Protein AF-A0A9E3A2E1-F1 (afdb_monomer)

Secondary structure (DSSP, 8-state):
-TTGGGS-SHHHHHHHHHHHHHHTT-HHHHHHHHHHHHT--STTHHHHHHHHTTSTT--TTSHHHHIIIIIHHHH-HHHHT-TT-HHHHHHHHHHHHHHHH-HHHHHHHHGGGTTGGGS-HHHHHHHHHHHHHHHTSTT--HHHHHHHHHHHH-

Sequence (154 aa):
LGCLAQLECPERDKALQEFYAKWKDEPLVVDKWLAVQAGSRLTSTLKNVGTLLTHPAFDLKVPNKVYALIRTFIGNHVRFHAADGGGYAFLADQIVALNVLNPQVAARMARGFDRWKKFDAARQAKARAQLERIRDADGLSKDVAEIVTKALAG

Foldseek 3Di:
DLVLLQDDDPVSVVVLVVQCVVCVVPLVSLLQSQLSLLLHLDLCSLVVLVVVCPDPSADLLDLSRCCSHLVSNLVNCNNLLPLVLSNLQVLLVSLLVCQVRPVVSSLVSLCSLQCQVVDDPSSNVSNLVSLVVSCPRPPGDPSNNVSSVVSNPD

Nearest PDB structures (foldseek):
  5dll-assembly1_A  TM=9.557E-01  e=4.053E-11  Francisella tularensis subsp. tularensis SCHU S4
  4qir-assembly1_A  TM=9.813E-01  e=2.941E-10  Neisseria meningitidis MC58
  5zie-assembly2_B  TM=9.596E-01  e=7.922E-10  Legionella pneumophila subsp. pneumophila str. Philadelphia 1
  8t6h-assembly1_A  TM=9.403E-01  e=1.505E-06  Plasmodium falciparum
  8t7p-assembly1_A  TM=9.362E-01  e=2.529E-06  Plasmodium falciparum

Solvent-accessible surface area (backbone atoms only — not comparable to full-atom values): 8414 Å² total; per-residue (Å²): 106,74,71,43,47,53,46,98,49,74,67,28,57,53,51,54,51,54,51,42,73,76,34,66,89,38,66,74,58,42,32,51,55,40,24,44,48,24,53,21,82,44,90,60,25,65,61,52,47,59,54,43,68,76,31,95,91,38,46,88,88,40,64,66,41,37,48,21,31,55,52,30,26,55,70,25,50,78,60,28,67,29,86,87,31,61,36,38,51,54,51,35,54,51,30,58,56,26,35,78,76,39,40,72,60,16,28,61,54,55,56,69,51,71,60,44,84,78,51,57,72,71,54,29,56,46,44,48,55,32,43,51,51,51,64,71,38,87,83,63,39,69,65,37,44,54,52,41,52,50,58,70,72,109

Radius of gyration: 15.83 Å; Cα contacts (8 Å, |Δi|>4): 188; chains: 1; bounding box: 40×28×44 Å

pLDDT: mean 96.64, std 3.49, range [74.19, 98.81]

Structure (mmCIF, N/CA/C/O backbone):
data_AF-A0A9E3A2E1-F1
#
_entry.id   AF-A0A9E3A2E1-F1
#
loop_
_atom_site.group_PDB
_atom_site.id
_atom_site.type_symbol
_atom_site.label_atom_id
_atom_site.label_alt_id
_atom_site.label_comp_id
_atom_site.label_asym_id
_atom_site.label_entity_id
_atom_site.label_seq_id
_atom_site.pdbx_PDB_ins_code
_atom_site.Cartn_x
_atom_site.Cartn_y
_atom_site.Cartn_z
_atom_site.occupancy
_atom_site.B_iso_or_equiv
_atom_site.auth_seq_id
_atom_site.auth_comp_id
_atom_site.auth_asym_id
_atom_site.auth_atom_id
_atom_site.pdbx_PDB_model_num
ATOM 1 N N . LEU A 1 1 ? 15.539 5.289 -15.698 1.00 79.25 1 LEU A N 1
ATOM 2 C CA . LEU A 1 1 ? 14.441 4.427 -15.197 1.00 79.25 1 LEU A CA 1
ATOM 3 C C . LEU A 1 1 ? 13.229 5.229 -14.717 1.00 79.25 1 LEU A C 1
ATOM 5 O O . LEU A 1 1 ? 12.143 4.969 -15.205 1.00 79.25 1 LEU A O 1
ATOM 9 N N . GLY A 1 2 ? 13.397 6.217 -13.824 1.00 81.56 2 GLY A N 1
ATOM 10 C CA . GLY A 1 2 ? 12.275 6.995 -13.267 1.00 81.56 2 GLY A CA 1
ATOM 11 C C . GLY A 1 2 ? 11.341 7.632 -14.307 1.00 81.56 2 GLY A C 1
ATOM 12 O O . GLY A 1 2 ? 10.132 7.521 -14.156 1.00 81.56 2 GLY A O 1
ATOM 13 N N . CYS A 1 3 ? 11.876 8.221 -15.386 1.00 85.69 3 CYS A N 1
ATOM 14 C CA . CYS A 1 3 ? 11.055 8.781 -16.468 1.00 85.69 3 CYS A CA 1
ATOM 15 C C . CYS A 1 3 ? 10.307 7.695 -17.260 1.00 85.69 3 CYS A C 1
ATOM 17 O O . CYS A 1 3 ? 9.099 7.792 -17.432 1.00 85.69 3 CYS A O 1
ATOM 19 N N . LEU A 1 4 ? 11.003 6.629 -17.678 1.00 88.31 4 LEU A N 1
ATOM 20 C CA . LEU A 1 4 ? 10.403 5.517 -18.433 1.00 88.31 4 LEU A CA 1
ATOM 21 C C . LEU A 1 4 ? 9.299 4.801 -17.648 1.00 88.31 4 LEU A C 1
ATOM 23 O O . LEU A 1 4 ? 8.296 4.405 -18.223 1.00 88.31 4 LEU A O 1
ATOM 27 N N . ALA A 1 5 ? 9.433 4.684 -16.325 1.00 87.38 5 ALA A N 1
ATOM 28 C CA . ALA A 1 5 ? 8.417 4.055 -15.483 1.00 87.38 5 ALA A CA 1
ATOM 29 C C . ALA A 1 5 ? 7.055 4.775 -15.514 1.00 87.38 5 ALA A C 1
ATOM 31 O O . ALA A 1 5 ? 6.050 4.175 -15.131 1.00 87.38 5 ALA A O 1
ATOM 32 N N . GLN A 1 6 ? 7.019 6.034 -15.964 1.00 91.94 6 GLN A N 1
ATOM 33 C CA . GLN A 1 6 ? 5.810 6.850 -16.102 1.00 91.94 6 GLN A CA 1
ATOM 34 C C . GLN A 1 6 ? 5.165 6.754 -17.494 1.00 91.94 6 GLN A C 1
ATOM 36 O O . GLN A 1 6 ? 4.101 7.334 -17.689 1.00 91.94 6 GLN A O 1
ATOM 41 N N . LEU A 1 7 ? 5.792 6.059 -18.450 1.00 91.25 7 LEU A N 1
ATOM 42 C CA . LEU A 1 7 ? 5.348 5.974 -19.843 1.00 91.25 7 LEU A CA 1
ATOM 43 C C . LEU A 1 7 ? 4.821 4.575 -20.161 1.00 91.25 7 LEU A C 1
ATOM 45 O O . LEU A 1 7 ? 5.435 3.576 -19.798 1.00 91.25 7 LEU A O 1
ATOM 49 N N . GLU A 1 8 ? 3.689 4.494 -20.851 1.00 89.81 8 GLU A N 1
ATOM 50 C CA . GLU A 1 8 ? 3.158 3.227 -21.354 1.00 89.81 8 GLU A CA 1
ATOM 51 C C . GLU A 1 8 ? 3.792 2.928 -22.716 1.00 89.81 8 GLU A C 1
ATOM 53 O O . GLU A 1 8 ? 3.272 3.315 -23.759 1.00 89.81 8 GLU A O 1
ATOM 58 N N . CYS A 1 9 ? 4.975 2.313 -22.698 1.00 90.50 9 CYS A N 1
ATOM 59 C CA . CYS A 1 9 ? 5.714 1.965 -23.908 1.00 90.50 9 CYS A CA 1
ATOM 60 C C . CYS A 1 9 ? 6.553 0.687 -23.719 1.00 90.50 9 CYS A C 1
ATOM 62 O O . CYS A 1 9 ? 6.914 0.358 -22.584 1.00 90.50 9 CYS A O 1
ATOM 64 N N . PRO A 1 10 ? 6.903 -0.038 -24.798 1.00 90.19 10 PRO A N 1
ATOM 65 C CA . PRO A 1 10 ? 7.694 -1.269 -24.703 1.00 90.19 10 PRO A CA 1
ATOM 66 C C . PRO A 1 10 ? 9.059 -1.081 -24.018 1.00 90.19 10 PRO A C 1
ATOM 68 O O . PRO A 1 10 ? 9.545 -1.963 -23.308 1.00 90.19 10 PRO A O 1
ATOM 71 N N . GLU A 1 11 ? 9.677 0.091 -24.181 1.00 94.31 11 GLU A N 1
ATOM 72 C CA . GLU A 1 11 ? 10.972 0.431 -23.587 1.00 94.31 11 GLU A CA 1
ATOM 73 C C . GLU A 1 11 ? 10.913 0.472 -22.058 1.00 94.31 11 GLU A C 1
ATOM 75 O O . GLU A 1 11 ? 11.925 0.221 -21.401 1.00 94.31 11 GLU A O 1
ATOM 80 N N . ARG A 1 12 ? 9.740 0.758 -21.475 1.00 93.62 12 ARG A N 1
ATOM 81 C CA . ARG A 1 12 ? 9.541 0.715 -20.023 1.00 93.62 12 ARG A CA 1
ATOM 82 C C . ARG A 1 12 ? 9.786 -0.688 -19.490 1.00 93.62 12 ARG A C 1
ATOM 84 O O . ARG A 1 12 ? 10.562 -0.846 -18.548 1.00 93.62 12 ARG A O 1
ATOM 91 N N . ASP A 1 13 ? 9.122 -1.682 -20.068 1.00 92.19 13 ASP A N 1
ATOM 92 C CA . ASP A 1 13 ? 9.164 -3.053 -19.561 1.00 92.19 13 ASP A CA 1
ATOM 93 C C . ASP A 1 13 ? 10.558 -3.645 -19.745 1.00 92.19 13 ASP A C 1
ATOM 95 O O . ASP A 1 13 ? 11.122 -4.198 -18.798 1.00 92.19 13 ASP A O 1
ATOM 99 N N . LYS A 1 14 ? 11.171 -3.405 -20.911 1.00 94.75 14 LYS A N 1
ATOM 100 C CA . LYS A 1 14 ? 12.563 -3.780 -21.172 1.00 94.75 14 LYS A CA 1
ATOM 101 C C . LYS A 1 14 ? 13.518 -3.149 -20.155 1.00 94.75 14 LYS A C 1
ATOM 103 O O . LYS A 1 14 ? 14.297 -3.859 -19.524 1.00 94.75 14 LYS A O 1
ATOM 108 N N . ALA A 1 15 ? 13.422 -1.838 -19.925 1.00 96.00 15 ALA A N 1
ATOM 109 C CA . ALA A 1 15 ? 14.301 -1.147 -18.984 1.00 96.00 15 ALA A CA 1
ATOM 110 C C . ALA A 1 15 ? 14.107 -1.616 -17.531 1.00 96.00 15 ALA A C 1
ATOM 112 O O . ALA A 1 15 ? 15.078 -1.695 -16.779 1.00 96.00 15 ALA A O 1
ATOM 113 N N . LEU A 1 16 ? 12.874 -1.927 -17.114 1.00 96.25 16 LEU A N 1
ATOM 114 C CA . LEU A 1 16 ? 12.593 -2.470 -15.782 1.00 96.25 16 LEU A CA 1
ATOM 115 C C . LEU A 1 16 ? 13.172 -3.879 -15.614 1.00 96.25 16 LEU A C 1
ATOM 117 O O . LEU A 1 16 ? 13.764 -4.156 -14.569 1.00 96.25 16 LEU A O 1
ATOM 121 N N . GLN A 1 17 ? 13.036 -4.740 -16.623 1.00 95.88 17 GLN A N 1
ATOM 122 C CA . GLN A 1 17 ? 13.583 -6.098 -16.608 1.00 95.88 17 GLN A CA 1
ATOM 123 C C . GLN A 1 17 ? 15.115 -6.092 -16.594 1.00 95.88 17 GLN A C 1
ATOM 125 O O . GLN A 1 17 ? 15.715 -6.738 -15.737 1.00 95.88 17 GLN A O 1
ATOM 130 N N . GLU A 1 18 ? 15.753 -5.316 -17.474 1.00 97.06 18 GLU A N 1
ATOM 131 C CA . GLU A 1 18 ? 17.216 -5.190 -17.527 1.00 97.06 18 GLU A CA 1
ATOM 132 C C . GLU A 1 18 ? 17.783 -4.611 -16.227 1.00 97.06 18 GLU A C 1
ATOM 134 O O . GLU A 1 18 ? 18.800 -5.090 -15.719 1.00 97.06 18 GLU A O 1
ATOM 139 N N . PHE A 1 19 ? 17.107 -3.614 -15.643 1.00 97.69 19 PHE A N 1
ATOM 140 C CA . PHE A 1 19 ? 17.521 -3.049 -14.363 1.00 97.69 19 PHE A CA 1
ATOM 141 C C . PHE A 1 19 ? 17.472 -4.094 -13.246 1.00 97.69 19 PHE A C 1
ATOM 143 O O . PHE A 1 19 ? 18.426 -4.199 -12.478 1.00 97.69 19 PHE A O 1
ATOM 150 N N . TYR A 1 20 ? 16.391 -4.876 -13.155 1.00 97.62 20 TYR A N 1
ATOM 151 C CA . TYR A 1 20 ? 16.296 -5.930 -12.148 1.00 97.62 20 TYR A CA 1
ATOM 152 C C . TYR A 1 20 ? 17.336 -7.026 -12.383 1.00 97.62 20 TYR A C 1
ATOM 154 O O . TYR A 1 20 ? 18.058 -7.371 -11.457 1.00 97.62 20 TYR A O 1
ATOM 162 N N . ALA A 1 21 ? 17.482 -7.523 -13.613 1.00 97.69 21 ALA A N 1
ATOM 163 C CA . ALA A 1 21 ? 18.444 -8.576 -13.934 1.00 97.69 21 ALA A CA 1
ATOM 164 C C . ALA A 1 21 ? 19.881 -8.194 -13.549 1.00 97.69 21 ALA A C 1
ATOM 166 O O . ALA A 1 21 ? 20.619 -9.031 -13.033 1.00 97.69 21 ALA A O 1
ATOM 167 N N . LYS A 1 22 ? 20.253 -6.923 -13.750 1.00 97.94 22 LYS A N 1
ATOM 168 C CA . LYS A 1 22 ? 21.573 -6.394 -13.392 1.00 97.94 22 LYS A CA 1
ATOM 169 C C . LYS A 1 22 ? 21.785 -6.240 -11.884 1.00 97.94 22 LYS A C 1
ATOM 171 O O . LYS A 1 22 ? 22.904 -6.416 -11.419 1.00 97.94 22 LYS A O 1
ATOM 176 N N . TRP A 1 23 ? 20.747 -5.863 -11.139 1.00 97.69 23 TRP A N 1
ATOM 177 C CA . TRP A 1 23 ? 20.872 -5.410 -9.748 1.00 97.69 23 TRP A CA 1
ATOM 178 C C . TRP A 1 23 ? 20.127 -6.277 -8.730 1.00 97.69 23 TRP A C 1
ATOM 180 O O . TRP A 1 23 ? 20.005 -5.879 -7.575 1.00 97.69 23 TRP A O 1
ATOM 190 N N . LYS A 1 24 ? 19.611 -7.446 -9.128 1.00 96.81 24 LYS A N 1
ATOM 191 C CA . LYS A 1 24 ? 18.808 -8.337 -8.271 1.00 96.81 24 LYS A CA 1
ATOM 192 C C . LYS A 1 24 ? 19.505 -8.737 -6.966 1.00 96.81 24 LYS A C 1
ATOM 194 O O . LYS A 1 24 ? 18.816 -8.956 -5.974 1.00 96.81 24 LYS A O 1
ATOM 199 N N . ASP A 1 25 ? 20.836 -8.773 -6.968 1.00 96.69 25 ASP A N 1
ATOM 200 C CA . ASP A 1 25 ? 21.661 -9.159 -5.821 1.00 96.69 25 ASP A CA 1
ATOM 201 C C . ASP A 1 25 ? 22.037 -7.964 -4.921 1.00 96.69 25 ASP A C 1
ATOM 203 O O . ASP A 1 25 ? 22.675 -8.151 -3.892 1.00 96.69 25 ASP A O 1
ATOM 207 N N . GLU A 1 26 ? 21.601 -6.742 -5.264 1.00 97.62 26 GLU A N 1
ATOM 208 C CA . GLU A 1 26 ? 21.815 -5.514 -4.488 1.00 97.62 26 GLU A CA 1
ATOM 209 C C . GLU A 1 26 ? 20.503 -5.062 -3.811 1.00 97.62 26 GLU A C 1
ATOM 211 O O . GLU A 1 26 ? 19.704 -4.329 -4.414 1.00 97.62 26 GLU A O 1
ATOM 216 N N . PRO A 1 27 ? 20.232 -5.446 -2.545 1.00 94.69 27 PRO A N 1
ATOM 217 C CA . PRO A 1 27 ? 18.897 -5.338 -1.949 1.00 94.69 27 PRO A CA 1
ATOM 218 C C . PRO A 1 27 ? 18.318 -3.919 -1.942 1.00 94.69 27 PRO A C 1
ATOM 220 O O . PRO A 1 27 ? 17.142 -3.732 -2.256 1.00 94.69 27 PRO A O 1
ATOM 223 N N . LEU A 1 28 ? 19.147 -2.914 -1.642 1.00 96.19 28 LEU A N 1
ATOM 224 C CA . LEU A 1 28 ? 18.739 -1.504 -1.600 1.00 96.19 28 LEU A CA 1
ATOM 225 C C . LEU A 1 28 ? 18.456 -0.929 -2.996 1.00 96.19 28 LEU A C 1
ATOM 227 O O . LEU A 1 28 ? 17.676 0.013 -3.143 1.00 96.19 28 LEU A O 1
ATOM 231 N N . VAL A 1 29 ? 19.092 -1.473 -4.035 1.00 97.50 29 VAL A N 1
ATOM 232 C CA . VAL A 1 29 ? 18.838 -1.077 -5.425 1.00 97.50 29 VAL A CA 1
ATOM 233 C C . VAL A 1 29 ? 17.529 -1.700 -5.907 1.00 97.50 29 VAL A C 1
ATOM 235 O O . VAL A 1 29 ? 16.722 -1.018 -6.543 1.00 97.50 29 VAL A O 1
ATOM 238 N N . VAL A 1 30 ? 17.261 -2.949 -5.518 1.00 98.12 30 VAL A N 1
ATOM 239 C CA . VAL A 1 30 ? 15.971 -3.613 -5.752 1.00 98.12 30 VAL A CA 1
ATOM 240 C C . VAL A 1 30 ? 14.820 -2.874 -5.061 1.00 98.12 30 VAL A C 1
ATOM 242 O O . VAL A 1 30 ? 13.749 -2.731 -5.649 1.00 98.12 30 VAL A O 1
ATOM 245 N N . ASP A 1 31 ? 15.029 -2.328 -3.860 1.00 98.38 31 ASP A N 1
ATOM 246 C CA . ASP A 1 31 ? 14.013 -1.509 -3.179 1.00 98.38 31 ASP A CA 1
ATOM 247 C C . ASP A 1 31 ? 13.640 -0.270 -4.005 1.00 98.38 31 ASP A C 1
ATOM 249 O O . ASP A 1 31 ? 12.462 0.044 -4.185 1.00 98.38 31 ASP A O 1
ATOM 253 N N . LYS A 1 32 ? 14.634 0.405 -4.598 1.00 97.88 32 LYS A N 1
ATOM 254 C CA . LYS A 1 32 ? 14.385 1.533 -5.511 1.00 97.88 32 LYS A CA 1
ATOM 255 C C . LYS A 1 32 ? 13.625 1.089 -6.761 1.00 97.88 32 LYS A C 1
ATOM 257 O O . LYS A 1 32 ? 12.761 1.822 -7.237 1.00 97.88 32 LYS A O 1
ATOM 262 N N . TRP A 1 33 ? 13.915 -0.101 -7.282 1.00 98.31 33 TRP A N 1
ATOM 263 C CA . TRP A 1 33 ? 13.212 -0.671 -8.433 1.00 98.31 33 TRP A CA 1
ATOM 264 C C . TRP A 1 33 ? 11.736 -0.984 -8.134 1.00 98.31 33 TRP A C 1
ATOM 266 O O . TRP A 1 33 ? 10.869 -0.668 -8.953 1.00 98.31 33 TRP A O 1
ATOM 276 N N . LEU A 1 34 ? 11.423 -1.522 -6.950 1.00 98.62 34 LEU A N 1
ATOM 277 C CA . LEU A 1 34 ? 10.039 -1.703 -6.488 1.00 98.62 34 LEU A CA 1
ATOM 278 C C . LEU A 1 34 ? 9.323 -0.350 -6.356 1.00 98.62 34 LEU A C 1
ATOM 280 O O . LEU A 1 34 ? 8.224 -0.165 -6.886 1.00 98.62 34 LEU A O 1
ATOM 284 N N . ALA A 1 35 ? 9.975 0.620 -5.709 1.00 98.50 35 ALA A N 1
ATOM 285 C CA . ALA A 1 35 ? 9.410 1.944 -5.467 1.00 98.50 35 ALA A CA 1
ATOM 286 C C . ALA A 1 35 ? 9.109 2.707 -6.766 1.00 98.50 35 ALA A C 1
ATOM 288 O O . ALA A 1 35 ? 8.040 3.300 -6.907 1.00 98.50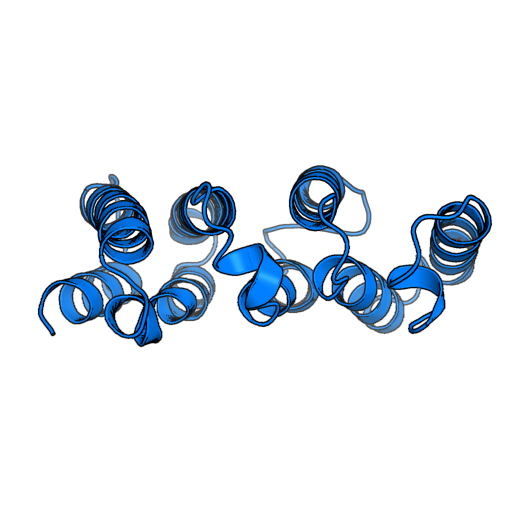 35 ALA A O 1
ATOM 289 N N . VAL A 1 36 ? 10.013 2.662 -7.750 1.00 97.81 36 VAL A N 1
ATOM 290 C CA . VAL A 1 36 ? 9.816 3.322 -9.053 1.00 97.81 36 VAL A CA 1
ATOM 291 C C . VAL A 1 36 ? 8.570 2.798 -9.774 1.00 97.81 36 VAL A C 1
ATOM 293 O O . VAL A 1 36 ? 7.851 3.582 -10.393 1.00 97.81 36 VAL A O 1
ATOM 296 N N . GLN A 1 37 ? 8.277 1.500 -9.669 1.00 98.19 37 GLN A N 1
ATOM 297 C CA . GLN A 1 37 ? 7.080 0.909 -10.268 1.00 98.19 37 GLN A CA 1
ATOM 298 C C . GLN A 1 37 ? 5.809 1.287 -9.499 1.00 98.19 37 GLN A C 1
ATOM 300 O O . GLN A 1 37 ? 4.834 1.714 -10.116 1.00 98.19 37 GLN A O 1
ATOM 305 N N . ALA A 1 38 ? 5.828 1.210 -8.163 1.00 98.44 38 ALA A N 1
ATOM 306 C CA . ALA A 1 38 ? 4.696 1.596 -7.315 1.00 98.44 38 ALA A CA 1
ATOM 307 C C . ALA A 1 38 ? 4.338 3.090 -7.405 1.00 98.44 38 ALA A C 1
ATOM 309 O O . ALA A 1 38 ? 3.172 3.467 -7.270 1.00 98.44 38 ALA A O 1
ATOM 310 N N . GLY A 1 39 ? 5.331 3.944 -7.662 1.00 98.00 39 GLY A N 1
ATOM 311 C CA . GLY A 1 39 ? 5.168 5.386 -7.853 1.00 98.00 39 GLY A CA 1
ATOM 312 C C . GLY A 1 39 ? 4.747 5.800 -9.268 1.00 98.00 39 GLY A C 1
ATOM 313 O O . GLY A 1 39 ? 4.677 6.997 -9.558 1.00 98.00 39 GLY A O 1
ATOM 314 N N . SER A 1 40 ? 4.501 4.852 -10.177 1.00 97.81 40 SER A N 1
ATOM 315 C CA . SER A 1 40 ? 4.088 5.165 -11.546 1.00 97.81 40 SER A CA 1
ATOM 316 C C . SER A 1 40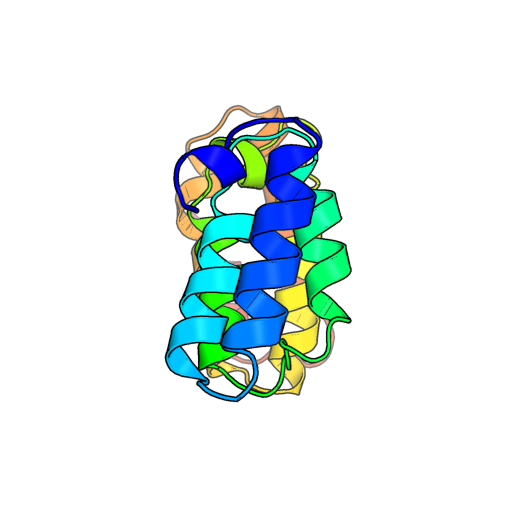 ? 2.675 5.745 -11.605 1.00 97.81 40 SER A C 1
ATOM 318 O O . SER A 1 40 ? 1.737 5.227 -10.995 1.00 97.81 40 SER A O 1
ATOM 320 N N . ARG A 1 41 ? 2.479 6.803 -12.391 1.00 95.69 41 ARG A N 1
ATOM 321 C CA . ARG A 1 41 ? 1.168 7.411 -12.629 1.00 95.69 41 ARG A CA 1
ATOM 322 C C . ARG A 1 41 ? 0.350 6.665 -13.674 1.00 95.69 41 ARG A C 1
ATOM 324 O O . ARG A 1 41 ? -0.744 7.131 -13.965 1.00 95.69 41 ARG A O 1
ATOM 331 N N . LEU A 1 42 ? 0.799 5.540 -14.225 1.00 97.06 42 LEU A N 1
ATOM 332 C CA . LEU A 1 42 ? 0.008 4.756 -15.179 1.00 97.06 42 LEU A CA 1
ATOM 333 C C . LEU A 1 42 ? -1.248 4.159 -14.528 1.00 97.06 42 LEU A C 1
ATOM 335 O O . LEU A 1 42 ? -1.269 3.848 -13.339 1.00 97.06 42 LEU A O 1
ATOM 339 N N . THR A 1 43 ? -2.323 4.000 -15.298 1.00 96.31 43 THR A N 1
ATOM 340 C CA . THR A 1 43 ? -3.572 3.366 -14.828 1.00 96.31 43 THR A CA 1
ATOM 341 C C . THR A 1 43 ? -3.350 1.907 -14.427 1.00 96.31 43 THR A C 1
ATOM 343 O O . THR A 1 43 ? -3.973 1.430 -13.483 1.00 96.31 43 THR A O 1
ATOM 346 N N . SER A 1 44 ? -2.395 1.229 -15.068 1.00 96.38 44 SER A N 1
ATOM 347 C CA . SER A 1 44 ? -1.990 -0.149 -14.776 1.00 96.38 44 SER A CA 1
ATOM 348 C C . SER A 1 44 ? -1.175 -0.316 -13.487 1.00 96.38 44 SER A C 1
ATOM 350 O O . SER A 1 44 ? -0.903 -1.449 -13.090 1.00 96.38 44 SER A O 1
ATOM 352 N N . THR A 1 45 ? -0.793 0.764 -12.792 1.00 98.25 45 THR A N 1
ATOM 353 C CA . THR A 1 45 ? 0.112 0.688 -11.632 1.00 98.25 45 THR A CA 1
ATOM 354 C C . THR A 1 45 ? -0.388 -0.238 -10.531 1.00 98.25 45 THR A C 1
ATOM 356 O O . THR A 1 45 ? 0.405 -1.021 -10.021 1.00 98.25 45 THR A O 1
ATOM 359 N N . LEU A 1 46 ? -1.680 -0.216 -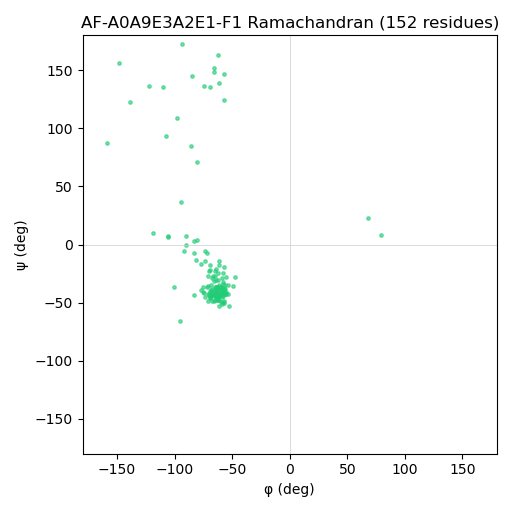10.183 1.00 98.56 46 LEU A N 1
ATOM 360 C CA . LEU A 1 46 ? -2.207 -1.112 -9.147 1.00 98.56 46 LEU A CA 1
ATOM 361 C C . LEU A 1 46 ? -2.064 -2.590 -9.550 1.00 98.56 46 LEU A C 1
ATOM 363 O O . LEU A 1 46 ? -1.618 -3.407 -8.748 1.00 98.56 46 LEU A O 1
ATOM 367 N N . LYS A 1 47 ? -2.361 -2.92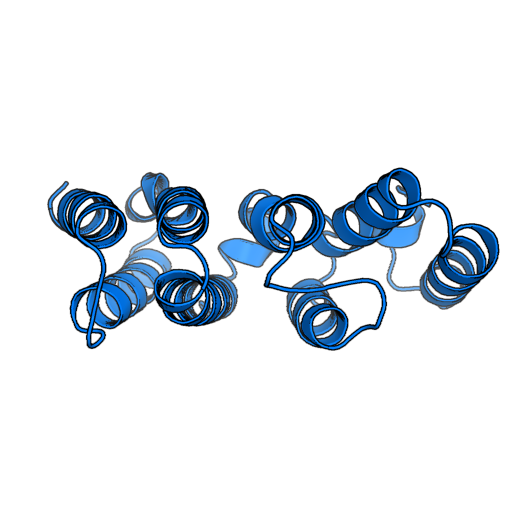5 -10.812 1.00 98.00 47 LYS A N 1
ATOM 368 C CA . LYS A 1 47 ? -2.166 -4.279 -11.356 1.00 98.00 47 LYS A CA 1
ATOM 369 C C . LYS A 1 47 ? -0.692 -4.697 -11.298 1.00 98.00 47 LYS A C 1
ATOM 371 O O . LYS A 1 47 ? -0.378 -5.816 -10.893 1.00 98.00 47 LYS A O 1
ATOM 376 N N . ASN A 1 48 ? 0.212 -3.787 -11.659 1.00 97.56 48 ASN A N 1
ATOM 377 C CA . ASN A 1 48 ? 1.653 -4.036 -11.617 1.00 97.56 48 ASN A CA 1
ATOM 378 C C . ASN A 1 48 ? 2.139 -4.252 -10.176 1.00 97.56 48 ASN A C 1
ATOM 380 O O . ASN A 1 48 ? 2.873 -5.199 -9.919 1.00 97.56 48 ASN A O 1
ATOM 384 N N . VAL A 1 49 ? 1.680 -3.435 -9.222 1.00 98.44 49 VAL A N 1
ATOM 385 C CA . VAL A 1 49 ? 1.973 -3.612 -7.790 1.00 98.44 49 VAL A CA 1
ATOM 386 C C . VAL A 1 49 ? 1.459 -4.962 -7.287 1.00 98.44 49 VAL A C 1
ATOM 388 O O . VAL A 1 49 ? 2.198 -5.659 -6.599 1.00 98.44 49 VAL A O 1
ATOM 391 N N . GLY A 1 50 ? 0.250 -5.372 -7.682 1.00 98.25 50 GLY A N 1
ATOM 392 C CA . GLY A 1 50 ? -0.284 -6.698 -7.361 1.00 98.25 50 GLY A CA 1
ATOM 393 C C . GLY A 1 50 ? 0.589 -7.840 -7.890 1.00 98.25 50 GLY A C 1
ATOM 394 O O . GLY A 1 50 ? 0.831 -8.805 -7.175 1.00 98.25 50 GLY A O 1
ATOM 395 N N . THR A 1 51 ? 1.144 -7.699 -9.097 1.00 98.06 51 THR A N 1
ATOM 396 C CA . THR A 1 51 ? 2.083 -8.684 -9.674 1.00 98.06 51 THR A CA 1
ATOM 397 C C . THR A 1 51 ? 3.418 -8.713 -8.918 1.00 98.06 51 THR A C 1
ATOM 399 O O . THR A 1 51 ? 4.025 -9.767 -8.747 1.00 98.06 51 THR A O 1
ATOM 402 N N . LEU A 1 52 ? 3.882 -7.562 -8.423 1.00 98.38 52 LEU A N 1
ATOM 403 C CA . LEU A 1 52 ? 5.122 -7.468 -7.651 1.00 98.38 52 LEU A CA 1
ATOM 404 C C . LEU A 1 52 ? 5.023 -8.122 -6.268 1.00 98.38 52 LEU A C 1
ATOM 406 O O . LEU A 1 52 ? 6.059 -8.522 -5.745 1.00 98.38 52 LEU A O 1
ATOM 410 N N . LEU A 1 53 ? 3.820 -8.292 -5.704 1.00 98.12 53 LEU A N 1
ATOM 411 C CA . LEU A 1 53 ? 3.636 -9.022 -4.441 1.00 98.12 53 LEU A CA 1
ATOM 412 C C . LEU A 1 53 ? 4.068 -10.494 -4.529 1.00 98.12 53 LEU A C 1
ATOM 414 O O . LEU A 1 53 ? 4.408 -11.083 -3.509 1.00 98.12 53 LEU A O 1
ATOM 418 N N . THR A 1 54 ? 4.064 -11.084 -5.728 1.00 97.38 54 THR A N 1
ATOM 419 C CA . THR A 1 54 ? 4.475 -12.478 -5.965 1.00 97.38 54 THR A CA 1
ATOM 420 C C . THR A 1 54 ? 5.847 -12.585 -6.632 1.00 97.38 54 THR A C 1
ATOM 422 O O . THR A 1 54 ? 6.253 -13.667 -7.049 1.00 97.38 54 THR A O 1
ATOM 425 N N . HIS A 1 55 ? 6.556 -11.468 -6.800 1.00 98.25 55 HIS A N 1
ATOM 426 C CA . HIS A 1 55 ? 7.841 -11.437 -7.490 1.00 98.25 55 HIS A CA 1
ATOM 427 C C . HIS A 1 55 ? 8.994 -11.797 -6.533 1.00 98.25 55 HIS A C 1
ATOM 429 O O . HIS A 1 55 ? 8.978 -11.331 -5.395 1.00 98.25 55 HIS A O 1
ATOM 435 N N . PRO A 1 56 ? 10.062 -12.498 -6.977 1.00 97.44 56 PRO A N 1
ATOM 436 C CA . PRO A 1 56 ? 11.203 -12.864 -6.117 1.00 97.44 56 PRO A CA 1
ATOM 437 C C . PRO A 1 56 ? 11.921 -11.685 -5.437 1.00 97.44 56 PRO A C 1
ATOM 439 O O . PRO A 1 56 ? 12.649 -11.854 -4.467 1.00 97.44 56 PRO A O 1
ATOM 442 N N . ALA A 1 57 ? 11.732 -10.472 -5.957 1.00 97.12 57 ALA A N 1
ATOM 443 C CA . ALA A 1 57 ? 12.262 -9.235 -5.382 1.00 97.12 57 ALA A CA 1
ATOM 444 C C . ALA A 1 57 ? 11.538 -8.770 -4.106 1.00 97.12 57 ALA A C 1
ATOM 446 O O . ALA A 1 57 ? 12.031 -7.853 -3.442 1.00 97.12 57 ALA A O 1
ATOM 447 N N . PHE A 1 58 ? 10.360 -9.324 -3.811 1.00 98.50 58 PHE A N 1
ATOM 448 C CA . PHE A 1 58 ? 9.479 -8.890 -2.737 1.00 98.50 58 PHE A CA 1
ATOM 449 C C . PHE A 1 58 ? 9.192 -10.036 -1.768 1.00 98.50 58 PHE A C 1
ATOM 451 O O . PHE A 1 58 ? 8.895 -11.156 -2.167 1.00 98.50 58 PHE A O 1
ATOM 458 N N . ASP A 1 59 ? 9.234 -9.716 -0.479 1.00 97.81 59 ASP A N 1
ATOM 459 C CA . ASP A 1 59 ? 8.794 -10.597 0.594 1.00 97.81 59 ASP A CA 1
ATOM 460 C C . ASP A 1 59 ? 8.037 -9.749 1.619 1.00 97.81 59 ASP A C 1
ATOM 462 O O . ASP A 1 59 ? 8.576 -8.776 2.157 1.00 97.81 59 ASP A O 1
ATOM 466 N N . LEU A 1 60 ? 6.782 -10.118 1.891 1.00 97.56 60 LEU A N 1
ATOM 467 C CA . LEU A 1 60 ? 5.910 -9.420 2.836 1.00 97.56 60 LEU A CA 1
ATOM 468 C C . LEU A 1 60 ? 6.442 -9.484 4.281 1.00 97.56 60 LEU A C 1
ATOM 470 O O . LEU A 1 60 ? 6.102 -8.630 5.099 1.00 97.56 60 LEU A O 1
ATOM 474 N N . LYS A 1 61 ? 7.307 -10.457 4.598 1.00 97.00 61 LYS A N 1
ATOM 475 C CA . LYS A 1 61 ? 7.958 -10.596 5.910 1.00 97.00 61 LYS A CA 1
ATOM 476 C C . LYS A 1 61 ? 9.110 -9.613 6.112 1.00 97.00 61 LYS A C 1
ATOM 478 O O . LYS A 1 61 ? 9.521 -9.400 7.250 1.00 97.00 61 LYS A O 1
ATOM 483 N N . VAL A 1 62 ? 9.632 -9.007 5.041 1.00 97.69 62 VAL A N 1
ATOM 484 C CA . VAL A 1 62 ? 10.771 -8.082 5.098 1.00 97.69 62 VAL A CA 1
ATOM 485 C C . VAL A 1 62 ? 10.260 -6.634 5.098 1.00 97.69 62 VAL A C 1
ATOM 487 O O . VAL A 1 62 ? 9.829 -6.136 4.054 1.00 97.69 62 VAL A O 1
ATOM 490 N N . PRO A 1 63 ? 10.346 -5.888 6.222 1.00 97.81 63 PRO A N 1
ATOM 491 C CA . PRO A 1 63 ? 9.738 -4.558 6.334 1.00 97.81 63 PRO A CA 1
ATOM 492 C C . PRO A 1 63 ? 10.206 -3.560 5.270 1.00 97.81 63 PRO A C 1
ATOM 494 O O . PRO A 1 63 ? 9.403 -2.795 4.741 1.00 97.81 63 PRO A O 1
ATOM 497 N N . ASN A 1 64 ? 11.489 -3.593 4.898 1.00 97.62 64 ASN A N 1
ATOM 498 C CA . ASN A 1 64 ? 12.023 -2.704 3.865 1.00 97.62 64 ASN A CA 1
ATOM 499 C C . ASN A 1 64 ? 11.366 -2.942 2.498 1.00 97.62 64 ASN A C 1
ATOM 501 O O . ASN A 1 64 ? 11.066 -1.972 1.805 1.00 97.62 64 ASN A O 1
ATOM 505 N N . LYS A 1 65 ? 11.037 -4.196 2.151 1.00 98.19 65 LYS A N 1
ATOM 506 C CA . LYS A 1 65 ? 10.315 -4.531 0.913 1.00 98.19 65 LYS A CA 1
ATOM 507 C C . LYS A 1 65 ? 8.883 -4.006 0.945 1.00 98.19 65 LYS A C 1
ATOM 509 O O . LYS A 1 65 ? 8.430 -3.402 -0.028 1.00 98.19 65 LYS A O 1
ATOM 514 N N . VAL A 1 66 ? 8.201 -4.144 2.083 1.00 98.69 66 VAL A N 1
ATOM 515 C CA . VAL A 1 66 ? 6.862 -3.570 2.310 1.00 98.69 66 VAL A CA 1
ATOM 516 C C . VAL A 1 66 ? 6.883 -2.051 2.145 1.00 98.69 66 VAL A C 1
ATOM 518 O O . VAL A 1 66 ? 6.029 -1.487 1.459 1.00 98.69 66 VAL A O 1
ATOM 521 N N . TYR A 1 67 ? 7.879 -1.369 2.714 1.00 98.62 67 TYR A N 1
ATOM 522 C CA . TYR A 1 67 ? 8.015 0.078 2.556 1.00 98.62 67 TYR A CA 1
ATOM 523 C C . TYR A 1 67 ? 8.373 0.482 1.123 1.00 98.62 67 TYR A C 1
ATOM 525 O O . TYR A 1 67 ? 7.832 1.464 0.618 1.00 98.62 67 TYR A O 1
ATOM 533 N N . ALA A 1 68 ? 9.239 -0.272 0.451 1.00 98.56 68 ALA A N 1
ATOM 534 C CA . ALA A 1 68 ? 9.616 -0.005 -0.928 1.00 98.56 68 ALA A CA 1
ATOM 535 C C . ALA A 1 68 ? 8.419 -0.103 -1.883 1.00 98.56 68 ALA A C 1
ATOM 537 O O . ALA A 1 68 ? 8.254 0.763 -2.738 1.00 98.56 68 ALA A O 1
ATOM 538 N N . LEU A 1 69 ? 7.560 -1.112 -1.720 1.00 98.81 69 LEU A N 1
ATOM 539 C CA . LEU A 1 69 ? 6.440 -1.353 -2.627 1.00 98.81 69 LEU A CA 1
ATOM 540 C C . LEU A 1 69 ? 5.127 -0.725 -2.133 1.00 98.81 69 LEU A C 1
ATOM 542 O O . LEU A 1 69 ? 4.601 0.203 -2.748 1.00 98.81 69 LEU A O 1
ATOM 546 N N . ILE A 1 70 ? 4.599 -1.218 -1.011 1.00 98.75 70 ILE A N 1
ATOM 547 C CA . ILE A 1 70 ? 3.247 -0.900 -0.531 1.00 98.75 70 ILE A CA 1
ATOM 548 C C . ILE A 1 70 ? 3.187 0.545 -0.036 1.00 98.75 70 ILE A C 1
ATOM 550 O O . ILE A 1 70 ? 2.325 1.305 -0.473 1.00 98.75 70 ILE A O 1
ATOM 554 N N . ARG A 1 71 ? 4.134 0.976 0.810 1.00 98.50 71 ARG A N 1
ATOM 555 C CA . ARG A 1 71 ? 4.140 2.365 1.310 1.00 98.50 71 ARG A CA 1
ATOM 556 C C . ARG A 1 71 ? 4.325 3.378 0.180 1.00 98.50 71 ARG A C 1
ATOM 558 O O . ARG A 1 71 ? 3.701 4.437 0.207 1.00 98.50 71 ARG A O 1
ATOM 565 N N . THR A 1 72 ? 5.142 3.055 -0.820 1.00 98.69 72 THR A N 1
ATOM 566 C CA . THR A 1 72 ? 5.291 3.899 -2.012 1.00 98.69 72 THR A CA 1
ATOM 567 C C . THR A 1 72 ? 3.984 4.007 -2.793 1.00 98.69 72 THR A C 1
ATOM 569 O O . THR A 1 72 ? 3.610 5.108 -3.193 1.00 98.69 72 THR A O 1
ATOM 572 N N . PHE A 1 73 ? 3.249 2.902 -2.954 1.00 98.75 73 PHE A N 1
ATOM 573 C CA . PHE A 1 73 ? 1.942 2.923 -3.609 1.00 98.75 73 PHE A CA 1
ATOM 574 C C . PHE A 1 73 ? 0.917 3.772 -2.840 1.00 98.75 73 PHE A C 1
ATOM 576 O O . PHE A 1 73 ? 0.204 4.552 -3.461 1.00 98.75 73 PHE A O 1
ATOM 583 N N . ILE A 1 74 ? 0.900 3.721 -1.501 1.00 98.38 74 ILE A N 1
ATOM 584 C CA . IL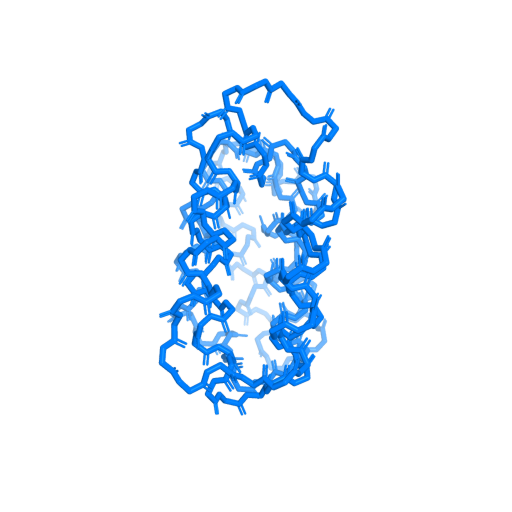E A 1 74 ? 0.059 4.611 -0.671 1.00 98.38 74 ILE A CA 1
ATOM 585 C C . ILE A 1 74 ? 0.367 6.092 -0.963 1.00 98.38 74 ILE A C 1
ATOM 587 O O . ILE A 1 74 ? -0.545 6.912 -1.070 1.00 98.38 74 ILE A O 1
ATOM 591 N N . GLY A 1 75 ? 1.648 6.443 -1.126 1.00 97.81 75 GLY A N 1
ATOM 592 C CA . GLY A 1 75 ? 2.079 7.800 -1.488 1.00 97.81 75 GLY A CA 1
ATOM 593 C C . GLY A 1 75 ? 1.716 8.219 -2.920 1.00 97.81 75 GLY A C 1
ATOM 594 O O . GLY A 1 75 ? 1.692 9.410 -3.234 1.00 97.81 75 GLY A O 1
ATOM 595 N N . ASN A 1 76 ? 1.390 7.266 -3.794 1.00 97.69 76 ASN A N 1
ATOM 596 C CA . ASN A 1 76 ? 0.919 7.515 -5.150 1.00 97.69 76 ASN A CA 1
ATOM 597 C C . ASN A 1 76 ? -0.578 7.865 -5.146 1.00 97.69 76 ASN A C 1
ATOM 599 O O . ASN A 1 76 ? -1.424 7.083 -5.579 1.00 97.69 76 ASN A O 1
ATOM 603 N N . HIS A 1 77 ? -0.919 9.060 -4.653 1.00 96.06 77 HIS A N 1
ATOM 604 C CA . HIS A 1 77 ? -2.308 9.458 -4.399 1.00 96.06 77 HIS A CA 1
ATOM 605 C C . HIS A 1 77 ? -3.249 9.312 -5.605 1.00 96.06 77 HIS A C 1
ATOM 607 O O . HIS A 1 77 ? -4.405 8.941 -5.416 1.00 96.06 77 HIS A O 1
ATOM 613 N N . VAL A 1 78 ? -2.775 9.553 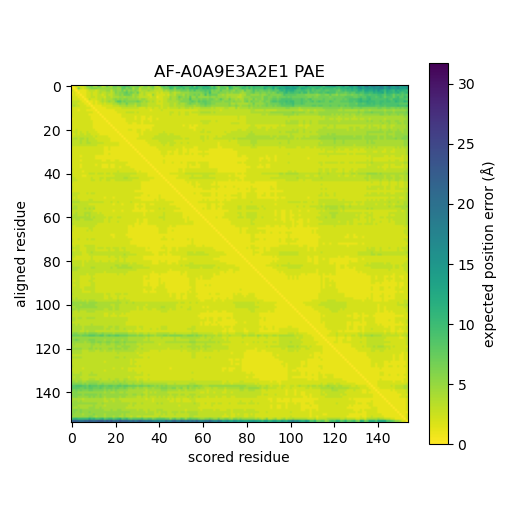-6.834 1.00 96.44 78 VAL A N 1
ATOM 614 C CA . VAL A 1 78 ? -3.611 9.430 -8.045 1.00 96.44 78 VAL A CA 1
ATOM 615 C C . VAL A 1 78 ? -4.038 7.983 -8.321 1.00 96.44 78 VAL A C 1
ATOM 617 O O . VAL A 1 78 ? -5.098 7.763 -8.905 1.00 96.44 78 VAL A O 1
ATOM 620 N N . ARG A 1 79 ? -3.250 6.993 -7.879 1.00 98.19 79 ARG A N 1
ATOM 621 C CA . ARG A 1 79 ? -3.573 5.565 -8.025 1.00 98.19 79 ARG A CA 1
ATOM 622 C C . ARG A 1 79 ? -4.134 4.945 -6.755 1.00 98.19 79 ARG A C 1
ATOM 624 O O . ARG A 1 79 ? -5.066 4.155 -6.849 1.00 98.19 79 ARG A O 1
ATOM 631 N N . PHE A 1 80 ? -3.651 5.343 -5.583 1.00 98.44 80 PHE A N 1
ATOM 632 C CA . PHE A 1 80 ? -4.191 4.868 -4.313 1.00 98.44 80 PHE A CA 1
ATOM 633 C C . PHE A 1 80 ? -5.640 5.330 -4.094 1.00 98.44 80 PHE A C 1
ATOM 635 O O . PHE A 1 80 ? -6.500 4.521 -3.756 1.00 98.44 80 PHE A O 1
ATOM 642 N N . HIS A 1 81 ? -5.943 6.600 -4.383 1.00 97.81 81 HIS A N 1
ATOM 643 C CA . HIS A 1 81 ? -7.301 7.151 -4.322 1.00 97.81 81 HIS A CA 1
ATOM 644 C C . HIS A 1 81 ? -7.998 7.104 -5.690 1.00 97.81 81 HIS A C 1
ATOM 646 O O . HIS A 1 81 ? -8.728 8.030 -6.058 1.00 97.81 81 HIS A O 1
ATOM 652 N N . ALA A 1 82 ? -7.768 6.061 -6.490 1.00 97.88 82 ALA A N 1
ATOM 653 C CA . ALA A 1 82 ? -8.534 5.862 -7.716 1.00 97.88 82 ALA A CA 1
ATOM 654 C C . ALA A 1 82 ? -10.042 5.779 -7.402 1.00 97.88 82 ALA A C 1
ATOM 656 O O . ALA A 1 82 ? -10.454 5.319 -6.335 1.00 97.88 82 ALA A O 1
ATOM 657 N N . ALA A 1 83 ? -10.879 6.274 -8.319 1.00 97.44 83 ALA A N 1
ATOM 658 C CA . ALA A 1 83 ? -12.323 6.383 -8.092 1.00 97.44 83 ALA A CA 1
ATOM 659 C C . ALA A 1 83 ? -13.007 5.015 -7.930 1.00 97.44 83 ALA A C 1
ATOM 661 O O . ALA A 1 83 ? -14.071 4.929 -7.319 1.00 97.44 83 ALA A O 1
ATOM 662 N N . ASP A 1 84 ? -12.401 3.942 -8.442 1.00 97.38 84 ASP A N 1
ATOM 663 C CA . ASP A 1 84 ? -12.872 2.565 -8.291 1.00 97.38 84 ASP A CA 1
ATOM 664 C C . ASP A 1 84 ? -12.727 2.032 -6.852 1.00 97.38 84 ASP A C 1
ATOM 666 O O . ASP A 1 84 ? -13.519 1.182 -6.453 1.00 97.38 84 ASP A O 1
ATOM 670 N N . GLY A 1 85 ? -11.833 2.607 -6.038 1.00 98.12 85 GLY A N 1
ATOM 671 C CA . GLY A 1 85 ? -11.506 2.160 -4.682 1.00 98.12 85 GLY A CA 1
ATOM 672 C C . GLY A 1 85 ? -10.552 0.967 -4.620 1.00 98.12 85 GLY A C 1
ATOM 673 O O . GLY A 1 85 ? -10.319 0.449 -3.527 1.00 98.12 85 GLY A O 1
ATOM 674 N N . GLY A 1 86 ? -9.974 0.545 -5.749 1.00 98.44 86 GLY A N 1
ATOM 675 C CA . GLY A 1 86 ? -9.080 -0.614 -5.810 1.00 98.44 86 GLY A CA 1
ATOM 676 C C . GLY A 1 86 ? -7.851 -0.455 -4.914 1.00 98.44 86 GLY A C 1
ATOM 677 O O . GLY A 1 86 ? -7.435 -1.407 -4.259 1.00 98.44 86 GLY A O 1
ATOM 678 N N . GLY A 1 87 ? -7.316 0.765 -4.802 1.00 98.62 87 GLY A N 1
ATOM 679 C CA . GLY A 1 87 ? -6.196 1.057 -3.906 1.00 98.62 87 GLY A CA 1
ATOM 680 C C . GLY A 1 87 ? -6.531 0.866 -2.422 1.00 98.62 87 GLY A C 1
ATOM 681 O O . GLY A 1 87 ? -5.693 0.367 -1.671 1.00 98.62 87 GLY A O 1
ATOM 682 N N . TYR A 1 88 ? -7.758 1.192 -2.002 1.00 98.81 88 TYR A N 1
ATOM 683 C CA . TYR A 1 88 ? -8.212 0.977 -0.624 1.00 98.81 88 TYR A CA 1
ATOM 684 C C . TYR A 1 88 ? -8.368 -0.506 -0.305 1.00 98.81 88 TYR A C 1
ATOM 686 O O . TYR A 1 88 ? -7.917 -0.948 0.750 1.00 98.81 88 TYR A O 1
ATOM 694 N N . ALA A 1 89 ? -8.990 -1.266 -1.214 1.00 98.81 89 ALA A N 1
ATOM 695 C CA . ALA A 1 89 ? -9.170 -2.706 -1.051 1.00 98.81 89 ALA A CA 1
ATOM 696 C C . ALA A 1 89 ? -7.816 -3.417 -0.961 1.00 98.81 89 ALA A C 1
ATOM 698 O O . ALA A 1 89 ? -7.567 -4.141 0.001 1.00 98.81 89 ALA A O 1
ATOM 699 N N . PHE A 1 90 ? -6.909 -3.087 -1.888 1.00 98.81 90 PHE A N 1
ATOM 700 C CA . PHE A 1 90 ? -5.533 -3.570 -1.890 1.00 98.81 90 PHE A CA 1
ATOM 701 C C . PHE A 1 90 ? -4.831 -3.327 -0.552 1.00 98.81 90 PHE A C 1
ATOM 703 O O . PHE A 1 90 ? -4.290 -4.261 0.035 1.00 98.81 90 PHE A O 1
ATOM 710 N N . LEU A 1 91 ? -4.845 -2.087 -0.046 1.00 98.75 91 LEU A N 1
ATOM 711 C CA . LEU A 1 91 ? -4.162 -1.764 1.206 1.00 98.75 91 LEU A CA 1
ATOM 712 C C . LEU A 1 91 ? -4.764 -2.521 2.393 1.00 98.75 91 LEU A C 1
ATOM 714 O O . LEU A 1 91 ? -4.017 -2.995 3.246 1.00 98.75 91 LEU A O 1
ATOM 718 N N . ALA A 1 92 ? -6.087 -2.655 2.447 1.00 98.81 92 ALA A N 1
ATOM 719 C CA . ALA A 1 92 ? -6.747 -3.394 3.513 1.00 98.81 92 ALA A CA 1
ATOM 720 C C . ALA A 1 92 ? -6.381 -4.888 3.505 1.00 98.81 92 ALA A C 1
ATOM 722 O O . ALA A 1 92 ? -6.101 -5.430 4.572 1.00 98.81 92 ALA A O 1
ATOM 723 N N . ASP A 1 93 ? -6.252 -5.522 2.332 1.00 98.69 93 ASP A N 1
ATOM 724 C CA . ASP A 1 93 ? -5.752 -6.904 2.237 1.00 98.69 93 ASP A CA 1
ATOM 725 C C . ASP A 1 93 ? -4.331 -7.022 2.793 1.00 98.69 93 ASP A C 1
ATOM 727 O O . ASP A 1 93 ? -4.028 -7.933 3.567 1.00 98.69 93 ASP A O 1
ATOM 731 N N . GLN A 1 94 ? -3.465 -6.060 2.456 1.00 98.69 94 GLN A N 1
ATOM 732 C CA . GLN A 1 94 ? -2.092 -6.059 2.956 1.00 98.69 94 GLN A CA 1
ATOM 733 C C . GLN A 1 94 ? -2.030 -5.817 4.466 1.00 98.69 94 GLN A C 1
ATOM 735 O O . GLN A 1 94 ? -1.214 -6.439 5.137 1.00 98.69 94 GLN A O 1
ATOM 740 N N . ILE A 1 95 ? -2.881 -4.949 5.024 1.00 98.69 95 ILE A N 1
ATOM 741 C CA . ILE A 1 95 ? -2.936 -4.701 6.472 1.00 98.69 95 ILE A CA 1
ATOM 742 C C . ILE A 1 95 ? -3.377 -5.958 7.219 1.00 98.69 95 ILE A C 1
ATOM 744 O O . ILE A 1 95 ? -2.748 -6.294 8.218 1.00 98.69 95 ILE A O 1
ATOM 748 N N . VAL A 1 96 ? -4.401 -6.670 6.740 1.00 98.38 96 VAL A N 1
ATOM 749 C CA . VAL A 1 96 ? -4.865 -7.917 7.372 1.00 98.38 96 VAL A CA 1
ATOM 750 C C . VAL A 1 96 ? -3.765 -8.982 7.342 1.00 98.38 96 VAL A C 1
ATOM 752 O O . VAL A 1 96 ? -3.468 -9.585 8.372 1.00 98.38 96 VAL A O 1
ATOM 755 N N . ALA A 1 97 ? -3.085 -9.158 6.206 1.00 98.00 97 ALA A N 1
ATOM 756 C CA . ALA A 1 97 ? -1.964 -10.094 6.105 1.00 98.00 97 ALA A CA 1
ATOM 757 C C . ALA A 1 97 ? -0.783 -9.694 7.012 1.00 98.00 97 ALA A C 1
ATOM 759 O O . ALA A 1 97 ? -0.224 -10.522 7.736 1.00 98.00 97 ALA A O 1
ATOM 760 N N . LEU A 1 98 ? -0.418 -8.409 7.019 1.00 98.44 98 LEU A N 1
ATOM 761 C CA . LEU A 1 98 ? 0.654 -7.883 7.862 1.00 98.44 98 LEU A CA 1
ATOM 762 C C . LEU A 1 98 ? 0.298 -7.917 9.344 1.00 98.44 98 LEU A C 1
ATOM 764 O O . LEU A 1 98 ? 1.204 -8.033 10.155 1.00 98.44 98 LEU A O 1
ATOM 768 N N . ASN A 1 99 ? -0.976 -7.833 9.722 1.00 98.00 99 ASN A N 1
ATOM 769 C CA . ASN A 1 99 ? -1.384 -7.898 11.122 1.00 98.00 99 ASN A CA 1
ATOM 770 C C . ASN A 1 99 ? -0.949 -9.223 11.765 1.00 98.00 99 ASN A C 1
ATOM 772 O O . ASN A 1 99 ? -0.511 -9.227 12.909 1.00 98.00 99 ASN A O 1
ATOM 776 N N . VAL A 1 100 ? -0.997 -10.324 11.010 1.00 96.06 100 VAL A N 1
ATOM 777 C CA . VAL A 1 100 ? -0.534 -11.639 11.477 1.00 96.06 100 VAL A CA 1
ATOM 778 C C . VAL A 1 100 ? 0.996 -11.718 11.508 1.00 96.06 100 VAL A C 1
ATOM 780 O O . VAL A 1 100 ? 1.572 -12.267 12.443 1.00 96.06 100 VAL A O 1
ATOM 783 N N . LEU A 1 101 ? 1.669 -11.177 10.489 1.00 96.75 101 LEU A N 1
ATOM 784 C CA . LEU A 1 101 ? 3.121 -11.327 10.315 1.00 96.75 101 LEU A CA 1
ATOM 785 C C . LEU A 1 101 ? 3.945 -10.333 11.141 1.00 96.75 101 LEU A C 1
ATOM 787 O O . LEU A 1 101 ? 4.993 -10.677 11.683 1.00 96.75 101 LEU A O 1
ATOM 791 N N . ASN A 1 102 ? 3.517 -9.074 11.164 1.00 97.44 102 ASN A N 1
ATOM 792 C CA . ASN A 1 102 ? 4.196 -7.957 11.801 1.00 97.44 102 ASN A CA 1
ATOM 793 C C . ASN A 1 102 ? 3.202 -6.806 12.097 1.00 97.44 102 ASN A C 1
ATOM 795 O O . ASN A 1 102 ? 3.079 -5.866 11.296 1.00 97.44 102 ASN A O 1
ATOM 799 N N . PRO A 1 103 ? 2.529 -6.838 13.264 1.00 97.12 103 PRO A N 1
ATOM 800 C CA . PRO A 1 103 ? 1.580 -5.812 13.702 1.00 97.12 103 PRO A CA 1
ATOM 801 C C . PRO A 1 103 ? 2.091 -4.370 13.605 1.00 97.12 103 PRO A C 1
ATOM 803 O O . PRO A 1 103 ? 1.340 -3.468 13.240 1.00 97.12 103 PRO A O 1
ATOM 806 N N . GLN A 1 104 ? 3.380 -4.134 13.865 1.00 97.38 104 GLN A N 1
ATOM 807 C CA . GLN A 1 104 ? 3.958 -2.787 13.826 1.00 97.38 104 GLN A CA 1
ATOM 808 C C . GLN A 1 104 ? 4.016 -2.235 12.396 1.00 97.38 104 GLN A C 1
ATOM 810 O O . GLN A 1 104 ? 3.734 -1.057 12.152 1.00 97.38 104 GLN A O 1
ATOM 815 N N . VAL A 1 105 ? 4.363 -3.085 11.425 1.00 98.38 105 VAL A N 1
ATOM 816 C CA . VAL A 1 105 ? 4.347 -2.709 10.005 1.00 98.38 105 VAL A CA 1
ATOM 817 C C . VAL A 1 105 ? 2.907 -2.525 9.529 1.00 98.38 105 VAL A C 1
ATOM 819 O O . VAL A 1 105 ? 2.626 -1.541 8.842 1.00 98.38 105 VAL A O 1
ATOM 822 N N . ALA A 1 106 ? 1.986 -3.402 9.943 1.00 98.56 106 ALA A N 1
ATOM 823 C CA . ALA A 1 106 ? 0.559 -3.278 9.645 1.00 98.56 106 ALA A CA 1
ATOM 824 C C . ALA A 1 106 ? -0.013 -1.942 10.142 1.00 98.56 106 ALA A C 1
ATOM 826 O O . ALA A 1 106 ? -0.629 -1.207 9.370 1.00 98.56 106 ALA A O 1
ATOM 827 N N . ALA A 1 107 ? 0.275 -1.577 11.394 1.00 98.19 107 ALA A N 1
ATOM 828 C CA . ALA A 1 107 ? -0.128 -0.313 12.000 1.00 98.19 107 ALA A CA 1
ATOM 829 C C . ALA A 1 107 ? 0.408 0.881 11.194 1.00 98.19 107 ALA A C 1
ATOM 831 O O . ALA A 1 107 ? -0.332 1.805 10.851 1.00 98.19 107 ALA A O 1
ATOM 832 N N . ARG A 1 108 ? 1.681 0.837 10.778 1.00 98.00 108 ARG A N 1
ATOM 833 C CA . ARG A 1 108 ? 2.260 1.881 9.919 1.00 98.00 108 ARG A CA 1
ATOM 834 C C . ARG A 1 108 ? 1.572 1.972 8.553 1.00 98.00 108 ARG A C 1
ATOM 836 O O . ARG A 1 108 ? 1.427 3.081 8.042 1.00 98.00 108 ARG A O 1
ATOM 843 N N . MET A 1 109 ? 1.160 0.849 7.962 1.00 98.56 109 MET A N 1
ATOM 844 C CA . MET A 1 109 ? 0.420 0.833 6.692 1.00 98.56 109 MET A CA 1
ATOM 845 C C . MET A 1 109 ? -1.010 1.364 6.859 1.00 98.56 109 MET A C 1
ATOM 847 O O . MET A 1 109 ? -1.478 2.108 5.999 1.00 98.56 109 MET A O 1
ATOM 851 N N . ALA A 1 110 ? -1.666 1.086 7.991 1.00 98.25 110 ALA A N 1
ATOM 852 C CA . ALA A 1 110 ? -3.007 1.586 8.305 1.00 98.25 110 ALA A CA 1
ATOM 853 C C . ALA A 1 110 ? -3.092 3.122 8.325 1.00 98.25 110 ALA A C 1
ATOM 855 O O . ALA A 1 110 ? -4.112 3.686 7.931 1.00 98.25 110 ALA A O 1
ATOM 856 N N . ARG A 1 111 ? -1.989 3.817 8.646 1.00 97.25 111 ARG A N 1
ATOM 857 C CA . ARG A 1 111 ? -1.887 5.288 8.535 1.00 97.25 111 ARG A CA 1
ATOM 858 C C . ARG A 1 111 ? -2.070 5.818 7.108 1.00 97.25 111 ARG A C 1
ATOM 860 O O . ARG A 1 111 ? -2.299 7.012 6.929 1.00 97.25 111 ARG A O 1
ATOM 867 N N . GLY A 1 112 ? -2.013 4.960 6.086 1.00 97.00 112 GLY A N 1
ATOM 868 C CA . GLY A 1 112 ? -2.393 5.316 4.716 1.00 97.00 112 GLY A CA 1
ATOM 869 C C . GLY A 1 112 ? -3.837 5.809 4.601 1.00 97.00 112 GLY A C 1
ATOM 870 O O . GLY A 1 112 ? -4.147 6.603 3.713 1.00 97.00 112 GLY A O 1
ATOM 871 N N . PHE A 1 113 ? -4.702 5.420 5.540 1.00 97.75 113 PHE A N 1
ATOM 872 C CA . PHE A 1 113 ? -6.065 5.918 5.601 1.00 97.75 113 PHE A CA 1
ATOM 873 C C . PHE A 1 113 ? -6.196 7.290 6.269 1.00 97.75 113 PHE A C 1
ATOM 875 O O . PHE A 1 113 ? -7.212 7.914 6.033 1.00 97.75 113 PHE A O 1
ATOM 882 N N . ASP A 1 114 ? -5.213 7.851 6.985 1.00 93.56 114 ASP A N 1
ATOM 883 C CA . ASP A 1 114 ? -5.359 9.086 7.797 1.00 93.56 114 ASP A CA 1
ATOM 884 C C . ASP A 1 114 ? -6.055 10.278 7.097 1.00 93.56 114 ASP A C 1
ATOM 886 O O . ASP A 1 114 ? -6.634 11.144 7.750 1.00 93.56 114 ASP A O 1
ATOM 890 N N . ARG A 1 115 ? -5.972 10.373 5.764 1.00 90.56 115 ARG A N 1
ATOM 891 C CA . ARG A 1 115 ? -6.527 11.485 4.972 1.00 90.56 115 ARG A CA 1
ATOM 892 C C . ARG A 1 115 ? -7.800 11.135 4.199 1.00 90.56 115 ARG A C 1
ATOM 894 O O . ARG A 1 115 ? -8.251 11.958 3.407 1.00 90.56 115 ARG A O 1
ATOM 901 N N . TRP A 1 116 ? -8.384 9.955 4.403 1.00 95.06 116 TRP A N 1
ATOM 902 C CA . TRP A 1 116 ? -9.495 9.447 3.591 1.00 95.06 116 TRP A CA 1
ATOM 903 C C . TRP A 1 116 ? -10.729 10.367 3.584 1.00 95.06 116 TRP A C 1
ATOM 905 O O . TRP A 1 116 ? -11.360 10.534 2.542 1.00 95.06 116 TRP A O 1
ATOM 915 N N . LYS A 1 117 ? -11.011 11.057 4.697 1.00 95.38 117 LYS A N 1
ATOM 916 C CA . LYS A 1 117 ? -12.117 12.027 4.818 1.00 95.38 117 LYS A CA 1
ATOM 917 C C . LYS A 1 117 ? -11.914 13.345 4.060 1.00 95.38 117 LYS A C 1
ATOM 919 O O . LYS A 1 117 ? -12.835 14.144 3.976 1.00 95.38 117 LYS A O 1
ATOM 924 N N . LYS A 1 118 ? -10.728 13.593 3.488 1.00 95.44 118 LYS A N 1
ATOM 925 C CA . LYS A 1 118 ? -10.466 14.785 2.656 1.00 95.44 118 LYS A CA 1
ATOM 926 C C . LYS A 1 118 ? -10.918 14.628 1.201 1.00 95.44 118 LYS A C 1
ATOM 928 O O . LYS A 1 118 ? -10.828 15.585 0.439 1.00 95.44 118 LYS A O 1
ATOM 933 N N . PHE A 1 119 ? -11.339 13.431 0.804 1.00 96.38 119 PHE A N 1
ATOM 934 C CA . PHE A 1 119 ? -11.788 13.134 -0.556 1.00 96.38 119 PHE A CA 1
ATOM 935 C C . PHE A 1 119 ? -13.307 13.279 -0.684 1.00 96.38 119 PHE A C 1
ATOM 937 O O . PHE A 1 119 ? -13.998 13.486 0.307 1.00 96.38 119 PHE A O 1
ATOM 944 N N . ASP A 1 120 ? -13.836 13.179 -1.901 1.00 97.62 120 ASP A N 1
ATOM 945 C CA . ASP A 1 120 ? -15.279 13.201 -2.156 1.00 97.62 120 ASP A CA 1
ATOM 946 C C . ASP A 1 120 ? -16.023 12.025 -1.495 1.00 97.62 120 ASP A C 1
ATOM 948 O O . ASP A 1 120 ? -15.433 11.004 -1.132 1.00 97.62 120 ASP A O 1
ATOM 952 N N . ALA A 1 121 ? -17.346 12.158 -1.384 1.00 98.06 121 ALA A N 1
ATOM 953 C CA . ALA A 1 121 ? -18.210 11.194 -0.706 1.00 98.06 121 ALA A CA 1
ATOM 954 C C . ALA A 1 121 ? -18.101 9.761 -1.263 1.00 98.06 121 ALA A C 1
ATOM 956 O O . ALA A 1 121 ? -18.151 8.800 -0.494 1.00 98.06 121 ALA A O 1
ATOM 957 N N . ALA A 1 122 ? -17.902 9.591 -2.576 1.00 98.19 122 ALA A N 1
ATOM 958 C CA . ALA A 1 122 ? -17.797 8.263 -3.177 1.00 98.19 122 ALA A CA 1
ATOM 959 C C . ALA A 1 122 ? -16.493 7.567 -2.760 1.00 98.19 122 ALA A C 1
ATOM 961 O O . ALA A 1 122 ? -16.498 6.395 -2.377 1.00 98.19 122 ALA A O 1
ATOM 962 N N . ARG A 1 123 ? -15.370 8.295 -2.767 1.00 98.38 123 ARG A N 1
ATOM 963 C CA . ARG A 1 123 ? -14.092 7.790 -2.240 1.00 98.38 123 ARG A CA 1
ATOM 964 C C . ARG A 1 123 ? -14.151 7.530 -0.742 1.00 98.38 123 ARG A C 1
ATOM 966 O O . ARG A 1 123 ? -13.598 6.528 -0.290 1.00 98.38 123 ARG A O 1
ATOM 973 N N . GLN A 1 124 ? -14.825 8.402 0.003 1.00 98.38 124 GLN A N 1
ATOM 974 C CA . GLN A 1 124 ? -15.019 8.234 1.436 1.00 98.38 124 GLN A CA 1
ATOM 975 C C . GLN A 1 124 ? -15.751 6.930 1.757 1.00 98.38 124 GLN A C 1
ATOM 977 O O . GLN A 1 124 ? -15.245 6.131 2.539 1.00 98.38 124 GLN A O 1
ATOM 982 N N . ALA A 1 125 ? -16.888 6.668 1.108 1.00 98.50 125 ALA A N 1
ATOM 983 C CA . ALA A 1 125 ? -17.654 5.440 1.319 1.00 98.50 125 ALA A CA 1
ATOM 984 C C . ALA A 1 125 ? -16.804 4.177 1.088 1.00 98.50 125 ALA A C 1
ATOM 986 O O . ALA A 1 125 ? -16.833 3.246 1.891 1.00 98.50 125 ALA A O 1
ATOM 987 N N . LYS A 1 126 ? -15.978 4.171 0.034 1.00 98.69 126 LYS A N 1
ATOM 988 C CA . LYS A 1 126 ? -15.096 3.038 -0.286 1.00 98.69 126 LYS A CA 1
ATOM 989 C C . LYS A 1 126 ? -13.971 2.856 0.730 1.00 98.69 126 LYS A C 1
ATOM 991 O O . LYS A 1 126 ? -13.705 1.731 1.137 1.00 98.69 126 LYS A O 1
ATOM 996 N N . ALA A 1 127 ? -13.321 3.939 1.156 1.00 98.56 127 ALA A N 1
ATOM 997 C CA . ALA A 1 127 ? -12.289 3.868 2.188 1.00 98.56 127 ALA A CA 1
ATOM 998 C C . ALA A 1 127 ? -12.871 3.423 3.539 1.00 98.56 127 ALA A C 1
ATOM 1000 O O . ALA A 1 127 ? -12.284 2.571 4.204 1.00 98.56 127 ALA A O 1
ATOM 1001 N N . ARG A 1 128 ? -14.053 3.937 3.905 1.00 98.56 128 ARG A N 1
ATOM 1002 C CA . ARG A 1 128 ? -14.777 3.545 5.117 1.00 98.56 128 ARG A CA 1
ATOM 1003 C C . ARG A 1 128 ? -15.073 2.050 5.146 1.00 98.56 128 ARG A C 1
ATOM 1005 O O . ARG A 1 128 ? -14.744 1.408 6.133 1.00 98.56 128 ARG A O 1
ATOM 1012 N N . ALA A 1 129 ? -15.616 1.501 4.060 1.00 98.69 129 ALA A N 1
ATOM 1013 C CA . ALA A 1 129 ? -15.916 0.073 3.970 1.00 98.69 129 ALA A CA 1
ATOM 1014 C C . ALA A 1 129 ? -14.667 -0.798 4.203 1.00 98.69 129 ALA A C 1
ATOM 1016 O O . ALA A 1 129 ? -14.736 -1.838 4.850 1.00 98.69 129 ALA A O 1
ATOM 1017 N N . GLN A 1 130 ? -13.501 -0.359 3.714 1.00 98.75 130 GLN A N 1
ATOM 1018 C CA . GLN A 1 130 ? -12.243 -1.074 3.933 1.00 98.75 130 GLN A CA 1
ATOM 1019 C C . GLN A 1 130 ? -11.697 -0.901 5.355 1.00 98.75 130 GLN A C 1
ATOM 1021 O O . GLN A 1 130 ? -11.178 -1.860 5.916 1.00 98.75 130 GLN A O 1
ATOM 1026 N N . LEU A 1 131 ? -11.850 0.276 5.967 1.00 98.69 131 LEU A N 1
ATOM 1027 C CA . LEU A 1 131 ? -11.527 0.487 7.381 1.00 98.69 131 LEU A CA 1
ATOM 1028 C C . LEU A 1 131 ? -12.402 -0.371 8.304 1.00 98.69 131 LEU A C 1
ATOM 1030 O O . LEU A 1 131 ? -11.881 -0.982 9.230 1.00 98.69 131 LEU A O 1
ATOM 1034 N N . GLU A 1 132 ? -13.707 -0.452 8.038 1.00 98.50 132 GLU A N 1
ATOM 1035 C CA . GLU A 1 132 ? -14.635 -1.321 8.774 1.00 98.50 132 GLU A CA 1
ATOM 1036 C C . GLU A 1 132 ? -14.246 -2.796 8.601 1.00 98.50 132 GLU A C 1
ATOM 1038 O O . GLU A 1 132 ? -14.122 -3.506 9.593 1.00 98.50 132 GLU A O 1
ATOM 1043 N N . ARG A 1 133 ? -13.897 -3.227 7.380 1.00 98.50 133 ARG A N 1
ATOM 1044 C CA . ARG A 1 133 ? -13.377 -4.582 7.137 1.00 98.50 133 ARG A CA 1
ATOM 1045 C C . ARG A 1 133 ? -12.104 -4.895 7.928 1.00 98.50 133 ARG A C 1
ATOM 1047 O O . ARG A 1 133 ? -11.963 -6.010 8.413 1.00 98.50 133 ARG A O 1
ATOM 1054 N N . ILE A 1 134 ? -11.170 -3.946 8.048 1.00 98.50 134 ILE A N 1
ATOM 1055 C CA . ILE A 1 134 ? -9.956 -4.148 8.857 1.00 98.50 134 ILE A CA 1
ATOM 1056 C C . ILE A 1 134 ? -10.316 -4.227 10.343 1.00 98.50 134 ILE A C 1
ATOM 1058 O O . ILE A 1 134 ? -9.802 -5.100 11.033 1.00 98.50 134 ILE A O 1
ATOM 1062 N N . ARG A 1 135 ? -11.176 -3.322 10.834 1.00 98.06 135 ARG A N 1
ATOM 1063 C CA . ARG A 1 135 ? -11.629 -3.294 12.236 1.00 98.06 135 ARG A CA 1
ATOM 1064 C C . ARG A 1 135 ? -12.233 -4.636 12.650 1.00 98.06 135 ARG A C 1
ATOM 1066 O O . ARG A 1 135 ? -11.978 -5.090 13.759 1.00 98.06 135 ARG A O 1
ATOM 1073 N N . ASP A 1 136 ? -13.005 -5.235 11.750 1.00 97.31 136 ASP A N 1
ATOM 1074 C CA . ASP A 1 136 ? -13.760 -6.463 11.996 1.00 97.31 136 ASP A CA 1
ATOM 1075 C C . ASP A 1 136 ? -12.95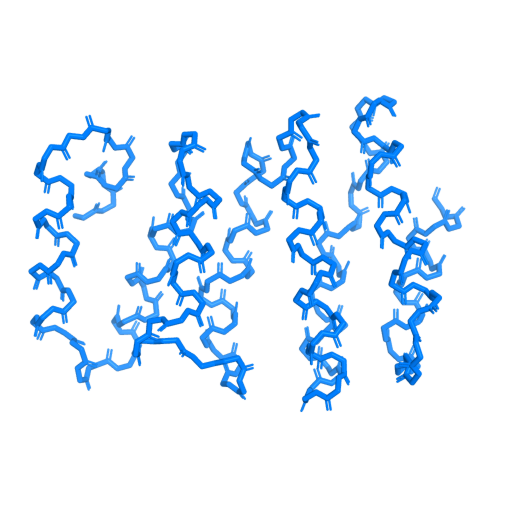9 -7.737 11.653 1.00 97.31 136 ASP A C 1
ATOM 1077 O O . ASP A 1 136 ? -13.512 -8.833 11.668 1.00 97.31 136 ASP A O 1
ATOM 1081 N N . ALA A 1 137 ? -11.663 -7.620 11.334 1.00 96.88 137 ALA A N 1
ATOM 1082 C CA . ALA A 1 137 ? -10.808 -8.771 11.063 1.00 96.88 137 ALA A CA 1
ATOM 1083 C C . ALA A 1 137 ? -10.442 -9.528 12.352 1.00 96.88 137 ALA A C 1
ATOM 1085 O O . ALA A 1 137 ? -10.046 -8.932 13.358 1.00 96.88 137 ALA A O 1
ATOM 1086 N N . ASP A 1 138 ? -10.496 -10.859 12.296 1.00 94.25 138 ASP A N 1
ATOM 1087 C CA . ASP A 1 138 ? -10.127 -11.713 13.423 1.00 94.25 138 ASP A CA 1
ATOM 1088 C C . ASP A 1 138 ? -8.656 -11.531 13.825 1.00 94.25 138 ASP A C 1
ATOM 1090 O O . ASP A 1 138 ? -7.751 -11.445 12.991 1.00 94.25 138 ASP A O 1
ATOM 1094 N N . GLY A 1 139 ? -8.404 -11.496 15.136 1.00 95.06 139 GLY A N 1
ATOM 1095 C CA . GLY A 1 139 ? -7.048 -11.378 15.677 1.00 95.06 139 GLY A CA 1
ATOM 1096 C C . GLY A 1 139 ? -6.379 -10.025 15.411 1.00 95.06 139 GLY A C 1
ATOM 1097 O O . GLY A 1 139 ? -5.147 -9.945 15.413 1.00 95.06 139 GLY A O 1
ATOM 1098 N N . LEU A 1 140 ? -7.154 -8.960 15.172 1.00 97.44 140 LEU A N 1
ATOM 1099 C CA . LEU A 1 140 ? -6.612 -7.614 14.995 1.00 97.44 140 LEU A CA 1
ATOM 1100 C C . LEU A 1 140 ? -5.781 -7.188 16.214 1.00 97.44 140 LEU A C 1
ATOM 1102 O O . LEU A 1 140 ? -6.248 -7.183 17.355 1.00 97.44 140 LEU A O 1
ATOM 1106 N N . SER A 1 141 ? -4.528 -6.819 15.968 1.00 98.25 141 SER A N 1
ATOM 1107 C CA . SER A 1 141 ? -3.636 -6.309 17.006 1.00 98.25 141 SER A CA 1
ATOM 1108 C C . SER A 1 141 ? -4.130 -4.971 17.559 1.00 98.25 141 SER A C 1
ATOM 1110 O O . SER A 1 141 ? -4.759 -4.178 16.856 1.00 98.25 141 SER A O 1
ATOM 1112 N N . LYS A 1 142 ? -3.790 -4.687 18.823 1.00 97.38 142 LYS A N 1
ATOM 1113 C CA . LYS A 1 142 ? -4.167 -3.434 19.498 1.00 97.38 142 LYS A CA 1
ATOM 1114 C C . LYS A 1 142 ? -3.695 -2.195 18.727 1.00 97.38 142 LYS A C 1
ATOM 1116 O O . LYS A 1 142 ? -4.479 -1.268 18.550 1.00 97.38 142 LYS A O 1
ATOM 1121 N N . ASP A 1 143 ?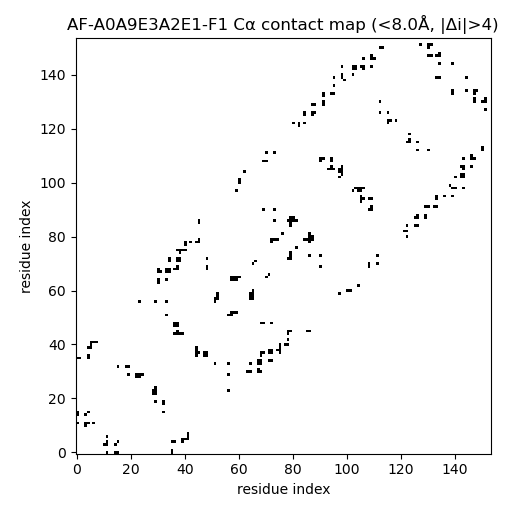 -2.467 -2.222 18.210 1.00 95.75 143 ASP A N 1
ATOM 1122 C CA . ASP A 1 143 ? -1.870 -1.101 17.471 1.00 95.75 143 ASP A CA 1
ATOM 1123 C C . ASP A 1 143 ? -2.644 -0.780 16.183 1.00 95.75 143 ASP A C 1
ATOM 1125 O O . ASP A 1 143 ? -2.896 0.384 15.863 1.00 95.75 143 ASP A O 1
ATOM 1129 N N . VAL A 1 144 ? -3.053 -1.811 15.432 1.00 98.00 144 VAL A N 1
ATOM 1130 C CA . VAL A 1 144 ? -3.854 -1.623 14.213 1.00 98.00 144 VAL A CA 1
ATOM 1131 C C . VAL A 1 144 ? -5.274 -1.185 14.575 1.00 98.00 144 VAL A C 1
ATOM 1133 O O . VAL A 1 144 ? -5.798 -0.255 13.958 1.00 98.00 144 VAL A O 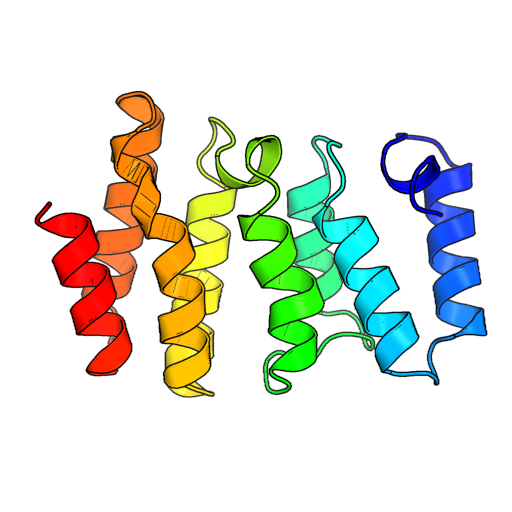1
ATOM 1136 N N . ALA A 1 145 ? -5.877 -1.800 15.596 1.00 97.81 145 ALA A N 1
ATOM 1137 C CA . ALA A 1 145 ? -7.219 -1.468 16.065 1.00 97.81 145 ALA A CA 1
ATOM 1138 C C . ALA A 1 145 ? -7.336 -0.000 16.501 1.00 97.81 145 ALA A C 1
ATOM 1140 O O . ALA A 1 145 ? -8.306 0.668 16.135 1.00 97.81 145 ALA A O 1
ATOM 1141 N N . GLU A 1 146 ? -6.344 0.527 17.226 1.00 96.75 146 GLU A N 1
ATOM 1142 C CA . GLU A 1 146 ? -6.307 1.931 17.649 1.00 96.75 146 GLU A CA 1
ATOM 1143 C C . GLU A 1 146 ? -6.330 2.876 16.440 1.00 96.75 146 GLU A C 1
ATOM 1145 O O . GLU A 1 146 ? -7.157 3.790 16.367 1.00 96.75 146 GLU A O 1
ATOM 1150 N N . ILE A 1 147 ? -5.458 2.633 15.457 1.00 97.19 147 ILE A N 1
ATOM 1151 C CA . ILE A 1 147 ? -5.343 3.473 14.260 1.00 97.19 147 ILE A CA 1
ATOM 1152 C C . ILE A 1 147 ? -6.638 3.453 13.449 1.00 97.19 147 ILE A C 1
ATOM 1154 O O . ILE A 1 147 ? -7.137 4.510 13.059 1.00 97.19 147 ILE A O 1
ATOM 1158 N N . VAL A 1 148 ? -7.194 2.265 13.205 1.00 97.25 148 VAL A N 1
ATOM 1159 C CA . VAL A 1 148 ? -8.409 2.098 12.398 1.00 97.25 148 VAL A CA 1
ATOM 1160 C C . VAL A 1 148 ? -9.621 2.709 13.097 1.00 97.25 148 VAL A C 1
ATOM 1162 O O . VAL A 1 148 ? -10.388 3.438 12.469 1.00 97.25 148 VAL A O 1
ATOM 1165 N N . THR A 1 149 ? -9.765 2.494 14.407 1.00 96.31 149 THR A N 1
ATOM 1166 C CA . THR A 1 149 ? -10.858 3.076 15.200 1.00 96.31 149 THR A CA 1
ATOM 1167 C C . THR A 1 149 ? -10.787 4.599 15.187 1.00 96.31 149 THR A C 1
ATOM 1169 O O . THR A 1 149 ? -11.792 5.268 14.938 1.00 96.31 149 THR A O 1
ATOM 1172 N N . LYS A 1 150 ? -9.588 5.165 15.368 1.00 95.81 150 LYS A N 1
ATOM 1173 C CA . LYS A 1 150 ? -9.374 6.614 15.298 1.00 95.81 150 LYS A CA 1
ATOM 1174 C C . LYS A 1 150 ? -9.693 7.178 13.912 1.00 95.81 150 LYS A C 1
ATOM 1176 O O . LYS A 1 150 ? -10.326 8.227 13.823 1.00 95.81 150 LYS A O 1
ATOM 1181 N N . ALA A 1 151 ? -9.292 6.482 12.848 1.00 95.81 151 ALA A N 1
ATOM 1182 C CA . ALA A 1 151 ? -9.578 6.883 11.472 1.00 95.81 151 ALA A CA 1
ATOM 1183 C C . ALA A 1 151 ? -11.079 6.838 11.133 1.00 95.81 151 ALA A C 1
ATOM 1185 O O . ALA A 1 151 ? -11.544 7.633 10.316 1.00 95.81 151 ALA A O 1
ATOM 1186 N N . LEU A 1 152 ? -11.846 5.924 11.735 1.00 96.12 152 LEU A N 1
ATOM 1187 C CA . LEU A 1 152 ? -13.301 5.858 11.567 1.00 96.12 152 LEU A CA 1
ATOM 1188 C C . LEU A 1 152 ? -14.023 6.963 12.353 1.00 96.12 152 LEU A C 1
ATOM 1190 O O . LEU A 1 152 ? -14.961 7.569 11.825 1.00 96.12 152 LEU A O 1
ATOM 1194 N N . ALA A 1 153 ? -13.573 7.244 13.579 1.00 91.38 153 ALA A N 1
ATOM 1195 C CA . ALA A 1 153 ? -14.226 8.171 14.503 1.00 91.38 153 ALA A CA 1
ATOM 1196 C C . ALA A 1 153 ? -14.140 9.648 14.079 1.00 91.38 153 ALA A C 1
ATOM 1198 O O . ALA A 1 153 ? -15.147 10.349 14.132 1.00 91.38 153 ALA A O 1
ATOM 1199 N N . GLY A 1 154 ? -12.957 10.121 13.674 1.00 74.19 154 GLY A N 1
ATOM 1200 C CA . GLY A 1 154 ? -12.722 11.534 13.321 1.00 74.19 154 GLY A CA 1
ATOM 1201 C C . GLY A 1 154 ? -12.913 11.767 11.852 1.00 74.19 154 GLY A C 1
ATOM 1202 O O . GLY A 1 154 ? -13.832 12.503 11.440 1.00 74.19 154 GLY A O 1
#

Mean predicted aligned error: 2.63 Å